Protein AF-A0A425DQ22-F1 (afdb_monomer_lite)

Sequence (152 aa):
MTIWAEIAAELNRMPGFSMVKKPGSLKTRFEYLLAKHEKGESASLRKHQLRVDDFAENEAVRKDAAKRKLECVENSGLIMRQLAMAELGMSAEKTEDAEITSIKRRKKSKKPAPTLDIASLMGIIREGIEDKERREAQRLQYDREQANRHVE

Organism: Aphanomyces astaci (NCBI:txid112090)

Foldseek 3Di:
DDPLVVVQVVLVPDPPNPDRDDSVNVVVVVVVVVVVVVVVVVVVVVVVVVVVVVCVVCVVVVVVVVVVVVVVVVVVVVVVVVVVVVVVVVVVVPDDDDDDDDDPDDDDDDDPDDDDDPVVVVVVVVVVVVVVVVVVVVVVVVVVVVVVVVPD

Secondary structure (DSSP, 8-state):
--HHHHHHHHHHHSTT--S---HHHHHHHHHHHHHHHHHHHHHHHHHHHHHHHHHHHTHHHHHHHHHHHHHHHHHHHHHHHHHHHHHHHHHHSS-SS--------PPPPPPPPP---HHHHHHHHHHHHHHHHHHHHHHHHHHHHHHHHT--

Radius of gyration: 37.52 Å; chains: 1; bounding box: 66×61×100 Å

Structure (mmCIF, N/CA/C/O backbone):
data_AF-A0A425DQ22-F1
#
_entry.id   AF-A0A425DQ22-F1
#
loop_
_atom_site.group_PDB
_atom_site.id
_atom_site.type_symbol
_atom_site.label_atom_id
_atom_site.label_alt_id
_atom_site.label_comp_id
_atom_site.label_asym_id
_atom_site.label_entity_id
_atom_site.label_seq_id
_atom_site.pdbx_PDB_ins_code
_atom_site.Cartn_x
_atom_site.Cartn_y
_atom_site.Cartn_z
_atom_site.occupancy
_atom_site.B_iso_or_equiv
_atom_site.auth_seq_id
_atom_site.auth_comp_id
_atom_site.auth_asym_id
_atom_site.auth_atom_id
_atom_site.pdbx_PDB_model_num
ATOM 1 N N . MET A 1 1 ? -7.937 7.568 48.928 1.00 60.31 1 MET A N 1
ATOM 2 C CA . MET A 1 1 ? -8.705 8.065 47.764 1.00 60.31 1 MET A CA 1
ATOM 3 C C . MET A 1 1 ? -8.256 7.301 46.525 1.00 60.31 1 MET A C 1
ATOM 5 O O . MET A 1 1 ? -7.161 6.760 46.541 1.00 60.31 1 MET A O 1
ATOM 9 N N . THR A 1 2 ? -9.087 7.181 45.486 1.00 87.81 2 THR A N 1
ATOM 10 C CA . THR A 1 2 ? -8.675 6.554 44.213 1.00 87.81 2 THR A CA 1
ATOM 11 C C . THR A 1 2 ? -8.007 7.586 43.304 1.00 87.81 2 THR A C 1
ATOM 13 O O . THR A 1 2 ? -8.506 8.707 43.240 1.00 87.81 2 THR A O 1
ATOM 16 N N . ILE A 1 3 ? -7.005 7.200 42.510 1.00 91.19 3 ILE A N 1
ATOM 17 C CA . ILE A 1 3 ? -6.307 8.092 41.557 1.00 91.19 3 ILE A CA 1
ATOM 18 C C . ILE A 1 3 ? -7.256 8.862 40.617 1.00 91.19 3 ILE A C 1
ATOM 20 O O . ILE A 1 3 ? -7.073 10.043 40.347 1.00 91.19 3 ILE A O 1
ATOM 24 N N . TRP A 1 4 ? -8.360 8.240 40.197 1.00 92.06 4 TRP A N 1
ATOM 25 C CA . TRP A 1 4 ? -9.381 8.883 39.361 1.00 92.06 4 TRP A CA 1
ATOM 26 C C . TRP A 1 4 ? -10.179 9.979 40.076 1.00 92.06 4 TRP A C 1
ATOM 28 O O . TRP A 1 4 ? -10.730 10.857 39.416 1.00 92.06 4 TRP A O 1
ATOM 38 N N . ALA A 1 5 ? -10.267 9.926 41.407 1.00 91.31 5 ALA A N 1
ATOM 39 C CA . ALA A 1 5 ? -10.905 10.959 42.218 1.00 91.31 5 ALA A CA 1
ATOM 40 C C . ALA A 1 5 ? -10.014 12.194 42.348 1.00 91.31 5 ALA A C 1
ATOM 42 O O . ALA A 1 5 ? -10.513 13.311 42.252 1.00 91.31 5 ALA A O 1
ATOM 43 N N . GLU A 1 6 ? -8.705 11.990 42.477 1.00 92.94 6 GLU A N 1
ATOM 44 C CA . GLU A 1 6 ? -7.710 13.064 42.492 1.00 92.94 6 GLU A CA 1
ATOM 45 C C . GLU A 1 6 ? -7.622 13.748 41.126 1.00 92.94 6 GLU A C 1
ATOM 47 O O . GLU A 1 6 ? -7.754 14.966 41.042 1.00 92.94 6 GLU A O 1
ATOM 52 N N . ILE A 1 7 ? -7.537 12.969 40.042 1.00 91.06 7 ILE A N 1
ATOM 53 C CA . ILE A 1 7 ? -7.556 13.504 38.672 1.00 91.06 7 ILE A CA 1
ATOM 54 C C . ILE A 1 7 ? -8.857 14.270 38.407 1.00 91.06 7 ILE A C 1
ATOM 56 O O . ILE A 1 7 ? -8.828 15.357 37.840 1.00 91.06 7 ILE A O 1
ATOM 60 N N . ALA A 1 8 ? -10.011 13.740 38.825 1.00 91.19 8 ALA A N 1
ATOM 61 C CA . ALA A 1 8 ? -11.282 14.447 38.686 1.00 91.19 8 ALA A CA 1
ATOM 62 C C . ALA A 1 8 ? -11.288 15.778 39.451 1.00 91.19 8 ALA A C 1
ATOM 64 O O . ALA A 1 8 ? -11.720 16.788 38.902 1.00 91.19 8 ALA A O 1
ATOM 65 N N . ALA A 1 9 ? -10.813 15.783 40.699 1.00 91.25 9 ALA A N 1
ATOM 66 C CA . ALA A 1 9 ? -10.736 16.988 41.516 1.00 91.25 9 ALA A CA 1
ATOM 67 C C . ALA A 1 9 ? -9.829 18.046 40.877 1.00 91.25 9 ALA A C 1
ATOM 69 O O . ALA A 1 9 ? -10.205 19.215 40.831 1.00 91.25 9 ALA A O 1
ATOM 70 N N . GLU A 1 10 ? -8.688 17.633 40.330 1.00 91.25 10 GLU A N 1
ATOM 71 C CA . GLU A 1 10 ? -7.741 18.537 39.682 1.00 91.25 10 GLU A CA 1
ATOM 72 C C . GLU A 1 10 ? -8.279 19.088 38.355 1.00 91.25 10 GLU A C 1
ATOM 74 O O . GLU A 1 10 ? -8.282 20.298 38.136 1.00 91.25 10 GLU A O 1
ATOM 79 N N . LEU A 1 11 ? -8.856 18.231 37.505 1.00 89.06 11 LEU A N 1
ATOM 80 C CA . LEU A 1 11 ? -9.509 18.658 36.262 1.00 89.06 11 LEU A CA 1
ATOM 81 C C . LEU A 1 11 ? -10.648 19.654 36.518 1.00 89.06 11 LEU A C 1
ATOM 83 O O . LEU A 1 11 ? -10.855 20.558 35.715 1.00 89.06 11 LEU A O 1
ATOM 87 N N . ASN A 1 12 ? -11.372 19.505 37.629 1.00 88.62 12 ASN A N 1
ATOM 88 C CA . ASN A 1 12 ? -12.460 20.409 38.004 1.00 88.62 12 ASN A CA 1
ATOM 89 C C . ASN A 1 12 ? -11.969 21.759 38.553 1.00 88.62 12 ASN A C 1
ATOM 91 O O . ASN A 1 12 ? -12.757 22.700 38.607 1.00 88.62 12 ASN A O 1
ATOM 95 N N . ARG A 1 13 ? -10.699 21.869 38.962 1.00 89.75 13 ARG A N 1
ATOM 96 C CA . ARG A 1 13 ? -10.082 23.139 39.382 1.00 89.75 13 ARG A CA 1
ATOM 97 C C . ARG A 1 13 ? -9.520 23.944 38.212 1.00 89.75 13 ARG A C 1
ATOM 99 O O . ARG A 1 13 ? -9.317 25.146 38.358 1.00 89.75 13 ARG A O 1
ATOM 106 N N . MET A 1 14 ? -9.259 23.308 37.069 1.00 90.56 14 MET A N 1
ATOM 107 C CA . MET A 1 14 ? -8.631 23.976 35.932 1.00 90.56 14 MET A CA 1
ATOM 108 C C . MET A 1 14 ? -9.612 24.876 35.159 1.00 90.56 14 MET A C 1
ATOM 110 O O . MET A 1 14 ? -10.653 24.396 34.690 1.00 90.56 14 MET A O 1
ATOM 114 N N . PRO A 1 15 ? -9.273 26.160 34.931 1.00 83.31 15 PRO A N 1
ATOM 115 C CA . PRO A 1 15 ? -10.060 27.026 34.063 1.00 83.31 15 PRO A CA 1
ATOM 116 C C . PRO A 1 15 ? -10.004 26.495 32.622 1.00 83.31 15 PRO A C 1
ATOM 118 O O . PRO A 1 15 ? -8.932 26.253 32.077 1.00 83.31 15 PRO A O 1
ATOM 121 N N . GLY A 1 16 ? -11.171 26.276 32.012 1.00 83.38 16 GLY A N 1
ATOM 122 C CA . GLY A 1 16 ? -11.304 25.709 30.660 1.00 83.38 16 GLY A CA 1
ATOM 123 C C . GLY A 1 16 ? -11.974 24.332 30.611 1.00 83.38 16 GLY A C 1
ATOM 124 O O . GLY A 1 16 ? -12.457 23.923 29.557 1.00 83.38 16 GLY A O 1
ATOM 125 N N . PHE A 1 17 ? -12.105 23.643 31.747 1.00 77.44 17 PHE A N 1
ATOM 126 C CA . PHE A 1 17 ? -12.935 22.443 31.857 1.00 77.44 17 PHE A CA 1
ATOM 127 C C . PHE A 1 17 ? -14.318 22.811 32.413 1.00 77.44 17 PHE A C 1
ATOM 129 O O . PHE A 1 17 ? -14.520 22.927 33.613 1.00 77.44 17 PHE A O 1
ATOM 136 N N . SER A 1 18 ? -15.301 22.985 31.524 1.00 71.00 18 SER A N 1
ATOM 137 C CA . SER A 1 18 ? -16.648 23.487 31.863 1.00 71.00 18 SER A CA 1
ATOM 138 C C . SER A 1 18 ? -17.582 22.480 32.552 1.00 71.00 18 SER A C 1
ATOM 140 O O . SER A 1 18 ? -18.725 22.810 32.857 1.00 71.00 18 SER A O 1
ATOM 142 N N . MET A 1 19 ? -17.143 21.239 32.778 1.00 72.06 19 MET A N 1
ATOM 143 C CA . MET A 1 19 ? -17.999 20.168 33.296 1.00 72.06 19 MET A CA 1
ATOM 144 C C . MET A 1 19 ? -17.345 19.440 34.459 1.00 72.06 19 MET A C 1
ATOM 146 O O . MET A 1 19 ? -16.211 18.980 34.319 1.00 72.06 19 MET A O 1
ATOM 150 N N . VAL A 1 20 ? -18.127 19.204 35.517 1.00 78.25 20 VAL A N 1
ATOM 151 C CA . VAL A 1 20 ? -17.738 18.361 36.655 1.00 78.25 20 VAL A CA 1
ATOM 152 C C . VAL A 1 20 ? -17.435 16.946 36.164 1.00 78.25 20 VAL A C 1
ATOM 154 O O . VAL A 1 20 ? -18.331 16.171 35.813 1.00 78.25 20 VAL A O 1
ATOM 157 N N . LYS A 1 21 ? -16.152 16.595 36.113 1.00 84.69 21 LYS A N 1
ATOM 158 C CA . LYS A 1 21 ? -15.693 15.267 35.719 1.00 84.69 21 LYS A CA 1
ATOM 159 C C . LYS A 1 21 ? -15.918 14.294 36.865 1.00 84.69 21 LYS A C 1
ATOM 161 O O . LYS A 1 21 ? -15.507 14.542 37.996 1.00 84.69 21 LYS A O 1
ATOM 166 N N . LYS A 1 22 ? -16.571 13.168 36.561 1.00 90.56 22 LYS A N 1
ATOM 167 C CA . LYS A 1 22 ? -16.768 12.069 37.512 1.00 90.56 22 LYS A CA 1
ATOM 168 C C . LYS A 1 22 ? -15.640 11.045 37.360 1.00 90.56 22 LYS A C 1
ATOM 170 O O . LYS A 1 22 ? -15.357 10.665 36.218 1.00 90.56 22 LYS A O 1
ATOM 175 N N . PRO A 1 23 ? -15.081 10.510 38.458 1.00 90.88 23 PRO A N 1
ATOM 176 C CA . PRO A 1 23 ? -13.964 9.560 38.412 1.00 90.88 23 PRO A CA 1
ATOM 177 C C . PRO A 1 23 ? -14.219 8.358 37.489 1.00 90.88 23 PRO A C 1
ATOM 179 O O . PRO A 1 23 ? -13.392 8.034 36.641 1.00 90.88 23 PRO A O 1
ATOM 182 N N . GLY A 1 24 ? -15.410 7.750 37.574 1.00 91.69 24 GLY A N 1
ATOM 183 C CA . GLY A 1 24 ? -15.776 6.596 36.741 1.00 91.69 24 GLY A CA 1
ATOM 184 C C . GLY A 1 24 ? -15.834 6.905 35.240 1.00 91.69 24 GLY A C 1
ATOM 185 O O . GLY A 1 24 ? -15.380 6.106 34.421 1.00 91.69 24 GLY A O 1
ATOM 186 N N . SER A 1 25 ? -16.324 8.094 34.868 1.00 89.50 25 SER A N 1
ATOM 187 C CA . SER A 1 25 ? -16.377 8.520 33.462 1.00 89.50 25 SER A CA 1
ATOM 188 C C . SER A 1 25 ? -14.987 8.766 32.871 1.00 89.50 25 SER A C 1
ATOM 190 O O . SER A 1 25 ? -14.755 8.461 31.702 1.00 89.50 25 SER A O 1
ATOM 192 N N . LEU A 1 26 ? -14.054 9.278 33.680 1.00 91.25 26 LEU A N 1
ATOM 193 C CA . LEU A 1 26 ? -12.674 9.515 33.262 1.00 91.25 26 LEU A CA 1
ATOM 194 C C . LEU A 1 26 ? -11.950 8.196 33.029 1.00 91.25 26 LEU A C 1
ATOM 196 O O . LEU A 1 26 ? -11.365 8.020 31.965 1.00 91.25 26 LEU A O 1
ATOM 200 N N . LYS A 1 27 ? -12.075 7.258 33.973 1.00 93.62 27 LYS A N 1
ATOM 201 C CA . LYS A 1 27 ? -11.508 5.914 33.848 1.00 93.62 27 LYS A CA 1
ATOM 202 C C . LYS A 1 27 ? -11.976 5.229 32.563 1.00 93.62 27 LYS A C 1
ATOM 204 O O . LYS A 1 27 ? -11.154 4.834 31.747 1.00 93.62 27 LYS A O 1
ATOM 209 N N . THR A 1 28 ? -13.290 5.190 32.343 1.00 94.94 28 THR A N 1
ATOM 210 C CA . THR A 1 28 ? -13.882 4.547 31.157 1.00 94.94 28 THR A CA 1
ATOM 211 C C . THR A 1 28 ? -13.378 5.182 29.861 1.00 94.94 28 THR A C 1
ATOM 213 O O . THR A 1 28 ? -13.022 4.496 28.904 1.00 94.94 28 THR A O 1
ATOM 216 N N . ARG A 1 29 ? -13.323 6.519 29.812 1.00 92.88 29 ARG A N 1
ATOM 217 C CA . ARG A 1 29 ? -12.865 7.232 28.617 1.00 92.88 29 ARG A CA 1
ATOM 218 C C . ARG A 1 29 ? -11.370 7.042 28.374 1.00 92.88 29 ARG A C 1
ATOM 220 O O . ARG A 1 29 ? -10.963 6.959 27.221 1.00 92.88 29 ARG A O 1
ATOM 227 N N . PHE A 1 30 ? -10.572 6.961 29.432 1.00 93.94 30 PHE A N 1
ATOM 228 C CA . PHE A 1 30 ? -9.145 6.683 29.341 1.00 93.94 30 PHE A CA 1
ATOM 229 C C . PHE A 1 30 ? -8.874 5.262 28.836 1.00 93.94 30 PHE A C 1
ATOM 231 O O . PHE A 1 30 ? -8.119 5.100 27.883 1.00 93.94 30 PHE A O 1
ATOM 238 N N . GLU A 1 31 ? -9.551 4.253 29.387 1.00 95.31 31 GLU A N 1
ATOM 239 C CA . GLU A 1 31 ? -9.454 2.862 28.919 1.00 95.31 31 GLU A CA 1
ATOM 240 C C . GLU A 1 31 ? -9.845 2.738 27.438 1.00 95.31 31 GLU A C 1
ATOM 242 O O . GLU A 1 31 ? -9.146 2.093 26.657 1.00 95.31 31 GLU A O 1
ATOM 247 N N . TYR A 1 32 ? -10.901 3.439 27.013 1.00 95.31 32 TYR A N 1
ATOM 248 C CA . TYR A 1 32 ? -11.277 3.513 25.600 1.00 95.31 32 TYR A CA 1
ATOM 249 C C . TYR A 1 32 ? -10.180 4.138 24.722 1.00 95.31 32 TYR A C 1
ATOM 251 O O . TYR A 1 32 ? -9.904 3.637 23.631 1.00 95.31 32 TYR A O 1
ATOM 259 N N . LEU A 1 33 ? -9.557 5.232 25.174 1.00 94.75 33 LEU A N 1
ATOM 260 C CA . LEU A 1 33 ? -8.481 5.896 24.432 1.00 94.75 33 LEU A CA 1
ATOM 261 C C . LEU A 1 33 ? -7.234 5.011 24.324 1.00 94.75 33 LEU A C 1
ATOM 263 O O . LEU A 1 33 ? -6.658 4.936 23.240 1.00 94.75 33 LEU A O 1
ATOM 267 N N . LEU A 1 34 ? -6.870 4.296 25.392 1.00 93.44 34 LEU A N 1
ATOM 268 C CA . LEU A 1 34 ? -5.779 3.319 25.365 1.00 93.44 34 LEU A CA 1
ATOM 269 C C . LEU A 1 34 ? -6.050 2.202 24.355 1.00 93.44 34 LEU A C 1
ATOM 271 O O . LEU A 1 34 ? -5.227 1.958 23.477 1.00 93.44 34 LEU A O 1
ATOM 275 N N . ALA A 1 35 ? -7.239 1.596 24.400 1.00 93.50 35 ALA A N 1
ATOM 276 C CA . ALA A 1 35 ? -7.607 0.528 23.471 1.00 93.50 35 ALA A CA 1
ATOM 277 C C . ALA A 1 35 ? -7.607 1.000 22.004 1.00 93.50 35 ALA A C 1
ATOM 279 O O . ALA A 1 35 ? -7.247 0.257 21.086 1.00 93.50 35 ALA A O 1
ATOM 280 N N . LYS A 1 36 ? -8.008 2.253 21.750 1.00 92.69 36 LYS A N 1
ATOM 281 C CA . LYS A 1 36 ? -7.933 2.855 20.411 1.00 92.69 36 LYS A CA 1
ATOM 282 C C . LYS A 1 36 ? -6.497 3.076 19.955 1.00 92.69 36 LYS A C 1
ATOM 284 O O . LYS A 1 36 ? -6.214 2.822 18.784 1.00 92.69 36 LYS A O 1
ATOM 289 N N . HIS A 1 37 ? -5.628 3.537 20.849 1.00 90.50 37 HIS A N 1
ATOM 290 C CA . HIS A 1 37 ? -4.216 3.753 20.562 1.00 90.50 37 HIS A CA 1
ATOM 291 C C . HIS A 1 37 ? -3.519 2.441 20.203 1.00 90.50 37 HIS A C 1
ATOM 293 O O . HIS A 1 37 ? -2.986 2.322 19.105 1.00 90.50 37 HIS A O 1
ATOM 299 N N . GLU A 1 38 ? -3.646 1.423 21.053 1.00 89.38 38 GLU A N 1
ATOM 300 C CA . GLU A 1 38 ? -3.039 0.102 20.854 1.00 89.38 38 GLU A CA 1
ATOM 301 C C . GLU A 1 38 ? -3.493 -0.548 19.535 1.00 89.38 38 GLU A C 1
ATOM 303 O O . GLU A 1 38 ? -2.695 -1.096 18.766 1.00 89.38 38 GLU A O 1
ATOM 308 N N . LYS A 1 39 ? -4.787 -0.423 19.205 1.00 88.50 39 LYS A N 1
ATOM 309 C CA . LYS A 1 39 ? -5.323 -0.889 17.920 1.00 88.50 39 LYS A CA 1
ATOM 310 C C . LYS A 1 39 ? -4.741 -0.115 16.732 1.00 88.50 39 LYS A C 1
ATOM 312 O O . LYS A 1 39 ? -4.485 -0.711 15.683 1.00 88.50 39 LYS A O 1
ATOM 317 N N . GLY A 1 40 ? -4.564 1.199 16.872 1.00 86.75 40 GLY A N 1
ATOM 318 C CA . GLY A 1 40 ? -3.957 2.060 15.857 1.00 86.75 40 GLY A CA 1
ATOM 319 C C . GLY A 1 40 ? -2.486 1.725 15.612 1.00 86.75 40 GLY A C 1
ATOM 320 O O . GLY A 1 40 ? -2.082 1.561 14.460 1.00 86.75 40 GLY A O 1
ATOM 321 N N . GLU A 1 41 ? -1.713 1.540 16.679 1.00 85.81 41 GLU A N 1
ATOM 322 C CA . GLU A 1 41 ? -0.308 1.127 16.619 1.00 85.81 41 GLU A CA 1
ATOM 323 C C . GLU A 1 41 ? -0.162 -0.242 15.963 1.00 85.81 41 GLU A C 1
ATOM 325 O O . GLU A 1 41 ? 0.598 -0.387 15.007 1.00 85.81 41 GLU A O 1
ATOM 330 N N . SER A 1 42 ? -0.976 -1.216 16.376 1.00 80.75 42 SER A N 1
ATOM 331 C CA . SER A 1 42 ? -1.000 -2.554 15.778 1.00 80.75 42 SER A CA 1
ATOM 332 C C . SER A 1 42 ? -1.287 -2.514 14.273 1.00 80.75 42 SER A C 1
ATOM 334 O O . SER A 1 42 ? -0.665 -3.233 13.491 1.00 80.75 42 SER A O 1
ATOM 336 N N . ALA A 1 43 ? -2.225 -1.666 13.837 1.00 83.62 43 ALA A N 1
ATOM 337 C CA . ALA A 1 43 ? -2.537 -1.498 12.420 1.00 83.62 43 ALA A CA 1
ATOM 338 C C . ALA A 1 43 ? -1.393 -0.818 11.651 1.00 83.62 43 ALA A C 1
ATOM 340 O O . ALA A 1 43 ? -1.093 -1.215 10.524 1.00 83.62 43 ALA A O 1
ATOM 341 N N . SER A 1 44 ? -0.749 0.185 12.251 1.00 85.69 44 SER A N 1
ATOM 342 C CA . SER A 1 44 ? 0.412 0.865 11.669 1.00 85.69 44 SER A CA 1
ATOM 343 C C . SER A 1 44 ? 1.590 -0.096 11.490 1.00 85.69 44 SER A C 1
ATOM 345 O O . SER A 1 44 ? 2.185 -0.161 10.414 1.00 85.69 44 SER A O 1
ATOM 347 N N . LEU A 1 45 ? 1.860 -0.915 12.507 1.00 85.81 45 LEU A N 1
ATOM 348 C CA . LEU A 1 45 ? 2.960 -1.873 12.523 1.00 85.81 45 LEU A CA 1
ATOM 349 C C . LEU A 1 45 ? 2.760 -2.969 11.469 1.00 85.81 45 LEU A C 1
ATOM 351 O O . LEU A 1 45 ? 3.673 -3.247 10.699 1.00 85.81 45 LEU A O 1
ATOM 355 N N . ARG A 1 46 ? 1.535 -3.493 11.318 1.00 86.25 46 ARG A N 1
ATOM 356 C CA . ARG A 1 46 ? 1.201 -4.428 10.225 1.00 86.25 46 ARG A CA 1
ATOM 357 C C . ARG A 1 46 ? 1.372 -3.808 8.842 1.00 86.25 46 ARG A C 1
ATOM 359 O O . ARG A 1 46 ? 1.937 -4.443 7.962 1.00 86.25 46 ARG A O 1
ATOM 366 N N . LYS A 1 47 ? 0.913 -2.568 8.637 1.00 86.94 47 LYS A N 1
ATOM 367 C CA . LYS A 1 47 ? 1.102 -1.857 7.358 1.00 86.94 47 LYS A CA 1
ATOM 368 C C . LYS A 1 47 ? 2.575 -1.605 7.051 1.00 86.94 47 LYS A C 1
ATOM 370 O O . LYS A 1 47 ? 2.965 -1.571 5.889 1.00 86.94 47 LYS A O 1
ATOM 375 N N . HIS A 1 48 ? 3.384 -1.351 8.074 1.00 87.38 48 HIS A N 1
ATOM 376 C CA . HIS A 1 48 ? 4.822 -1.224 7.905 1.00 87.38 48 HIS A CA 1
ATOM 377 C C . HIS A 1 48 ? 5.441 -2.563 7.506 1.00 87.38 48 HIS A C 1
ATOM 379 O O . HIS A 1 48 ? 6.172 -2.606 6.525 1.00 87.38 48 HIS A O 1
ATOM 385 N N . GLN A 1 49 ? 5.102 -3.637 8.219 1.00 84.75 49 GLN A N 1
ATOM 386 C CA . GLN A 1 49 ? 5.620 -4.972 7.945 1.00 84.75 49 GLN A CA 1
ATOM 387 C C . GLN A 1 49 ? 5.293 -5.422 6.518 1.00 84.75 49 GLN A C 1
ATOM 389 O O . GLN A 1 49 ? 6.197 -5.776 5.778 1.00 84.75 49 GLN A O 1
ATOM 394 N N . LEU A 1 50 ? 4.042 -5.251 6.085 1.00 86.38 50 LEU A N 1
ATOM 395 C CA . LEU A 1 50 ? 3.610 -5.614 4.735 1.00 86.38 50 LEU A CA 1
ATOM 396 C C . LEU A 1 50 ? 4.407 -4.873 3.648 1.00 86.38 50 LEU A C 1
ATOM 398 O O . LEU A 1 50 ? 4.839 -5.477 2.678 1.00 86.38 50 LEU A O 1
ATOM 402 N N . ARG A 1 51 ? 4.707 -3.582 3.847 1.00 88.31 51 ARG A N 1
ATOM 403 C CA . ARG A 1 51 ? 5.560 -2.824 2.912 1.00 88.31 51 ARG A CA 1
ATOM 404 C C . ARG A 1 51 ? 7.006 -3.318 2.877 1.00 88.31 51 ARG A C 1
ATOM 406 O O . ARG A 1 51 ? 7.652 -3.214 1.837 1.00 88.31 51 ARG A O 1
ATOM 413 N N . VAL A 1 52 ? 7.538 -3.769 4.012 1.00 88.94 52 VAL A N 1
ATOM 414 C CA . VAL A 1 52 ? 8.892 -4.337 4.084 1.00 88.94 52 VAL A CA 1
ATOM 415 C C . VAL A 1 52 ? 8.931 -5.676 3.360 1.00 88.94 52 VAL A C 1
ATOM 417 O O . VAL A 1 52 ? 9.847 -5.907 2.572 1.00 88.94 52 VAL A O 1
ATOM 420 N N . ASP A 1 53 ? 7.920 -6.510 3.578 1.00 88.19 53 ASP A N 1
ATOM 421 C CA . ASP A 1 53 ? 7.808 -7.826 2.963 1.00 88.19 53 ASP A CA 1
ATOM 422 C C . ASP A 1 53 ? 7.648 -7.693 1.436 1.00 88.19 53 ASP A C 1
ATOM 424 O O . ASP A 1 53 ? 8.433 -8.284 0.697 1.00 88.19 53 ASP A O 1
ATOM 428 N N . ASP A 1 54 ? 6.771 -6.801 0.955 1.00 85.75 54 ASP A N 1
ATOM 429 C CA . ASP A 1 54 ? 6.622 -6.482 -0.477 1.00 85.75 54 ASP A CA 1
ATOM 430 C C . ASP A 1 54 ? 7.953 -6.022 -1.105 1.00 85.75 54 ASP A C 1
ATOM 432 O O . ASP A 1 54 ? 8.306 -6.378 -2.237 1.00 85.75 54 ASP A O 1
ATOM 436 N N . PHE A 1 55 ? 8.721 -5.203 -0.378 1.00 87.75 55 PHE A N 1
ATOM 437 C CA . PHE A 1 55 ? 10.019 -4.714 -0.844 1.00 87.75 55 PHE A CA 1
ATOM 438 C C . PHE A 1 55 ? 11.069 -5.830 -0.919 1.00 87.75 55 PHE A C 1
ATOM 440 O O . PHE A 1 55 ? 11.921 -5.808 -1.821 1.00 87.75 55 PHE A O 1
ATOM 447 N N . ALA A 1 56 ? 11.020 -6.778 0.018 1.00 87.06 56 ALA A N 1
ATOM 448 C CA . ALA A 1 56 ? 11.892 -7.944 0.062 1.00 87.06 56 ALA A CA 1
ATOM 449 C C . ALA A 1 56 ? 11.536 -8.963 -1.033 1.00 87.06 56 ALA A C 1
ATOM 451 O O . ALA A 1 56 ? 12.432 -9.442 -1.724 1.00 87.06 56 ALA A O 1
ATOM 452 N N . GLU A 1 57 ? 10.251 -9.231 -1.265 1.00 87.19 57 GLU A N 1
ATOM 453 C CA . GLU A 1 57 ? 9.788 -10.160 -2.304 1.00 87.19 57 GLU A CA 1
ATOM 454 C C . GLU A 1 57 ? 10.197 -9.691 -3.711 1.00 87.19 57 GLU A C 1
ATOM 456 O O . GLU A 1 57 ? 10.623 -10.479 -4.555 1.00 87.19 57 GLU A O 1
ATOM 461 N N . ASN A 1 58 ? 10.186 -8.376 -3.947 1.00 88.38 58 ASN A N 1
ATOM 462 C CA . ASN A 1 58 ? 10.544 -7.783 -5.239 1.00 88.38 58 ASN A CA 1
ATOM 463 C C . ASN A 1 58 ? 12.046 -7.478 -5.400 1.00 88.38 58 ASN A C 1
ATOM 465 O O . ASN A 1 58 ? 12.446 -6.726 -6.297 1.00 88.38 58 ASN A O 1
ATOM 469 N N . GLU A 1 59 ? 12.912 -8.019 -4.540 1.00 91.12 59 GLU A N 1
A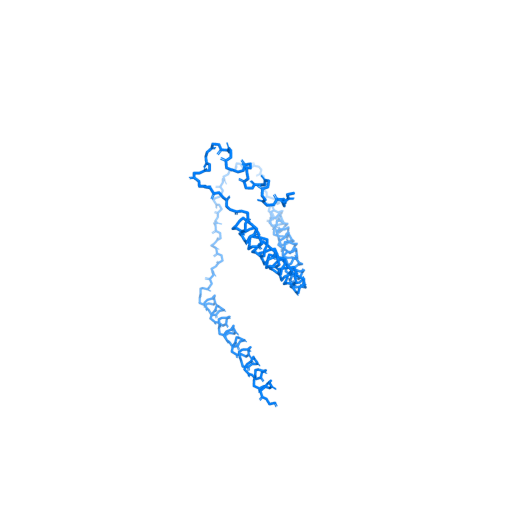TOM 470 C CA . GLU A 1 59 ? 14.332 -7.660 -4.523 1.00 91.12 59 GLU A CA 1
ATOM 471 C C . GLU A 1 59 ? 15.082 -8.070 -5.797 1.00 91.12 59 GLU A C 1
ATOM 473 O O . GLU A 1 59 ? 15.826 -7.262 -6.363 1.00 91.12 59 GLU A O 1
ATOM 478 N N . ALA A 1 60 ? 14.816 -9.275 -6.307 1.00 89.75 60 ALA A N 1
ATOM 479 C CA . ALA A 1 60 ? 15.430 -9.782 -7.533 1.00 89.75 60 ALA A CA 1
ATOM 480 C C . ALA A 1 60 ? 15.082 -8.916 -8.756 1.00 89.75 60 ALA A C 1
ATOM 482 O O . ALA A 1 60 ? 15.964 -8.551 -9.534 1.00 89.75 60 ALA A O 1
ATOM 483 N N . VAL A 1 61 ? 13.813 -8.512 -8.884 1.00 92.44 61 VAL A N 1
ATOM 484 C CA . VAL A 1 61 ? 13.338 -7.642 -9.974 1.00 92.44 61 VAL A CA 1
ATOM 485 C C . VAL A 1 61 ? 14.003 -6.267 -9.901 1.00 92.44 61 VAL A C 1
ATOM 487 O O . VAL A 1 61 ? 14.441 -5.731 -10.921 1.00 92.44 61 VAL A O 1
ATOM 490 N N . ARG A 1 62 ? 14.135 -5.694 -8.697 1.00 92.06 62 ARG A N 1
ATOM 491 C CA . ARG A 1 62 ? 14.817 -4.403 -8.507 1.00 92.06 62 ARG A CA 1
ATOM 492 C C . ARG A 1 62 ? 16.295 -4.478 -8.886 1.00 92.06 62 ARG A C 1
ATOM 494 O O . ARG A 1 62 ? 16.794 -3.560 -9.538 1.00 92.06 62 ARG A O 1
ATOM 501 N N . LYS A 1 63 ? 16.987 -5.554 -8.501 1.00 94.06 63 LYS A N 1
ATOM 502 C CA . LYS A 1 63 ? 18.394 -5.787 -8.861 1.00 94.06 63 LYS A CA 1
ATOM 503 C C . LYS A 1 63 ? 18.582 -5.945 -10.368 1.00 94.06 63 LYS A C 1
ATOM 505 O O . LYS A 1 63 ? 19.464 -5.299 -10.930 1.00 94.06 63 LYS A O 1
ATOM 510 N N . ASP A 1 64 ? 17.738 -6.737 -11.023 1.00 94.00 64 ASP A N 1
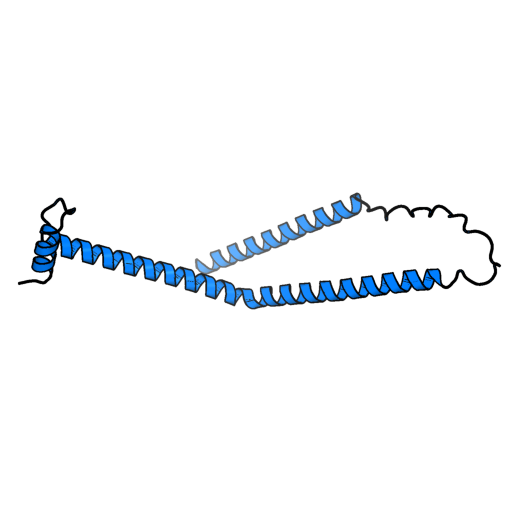ATOM 511 C CA . ASP A 1 64 ? 17.780 -6.924 -12.477 1.00 94.00 64 ASP A CA 1
ATOM 512 C C . ASP A 1 64 ? 17.542 -5.603 -13.227 1.00 94.00 64 ASP A C 1
ATOM 514 O O . ASP A 1 64 ? 18.308 -5.225 -14.114 1.00 94.00 64 ASP A O 1
ATOM 518 N N . ALA A 1 65 ? 16.542 -4.826 -12.802 1.00 94.12 65 ALA A N 1
ATOM 519 C CA . ALA A 1 65 ? 16.269 -3.515 -13.379 1.00 94.12 65 ALA A CA 1
ATOM 520 C C . ALA A 1 65 ? 17.442 -2.535 -13.199 1.00 94.12 65 ALA A C 1
ATOM 522 O O . ALA A 1 65 ? 17.756 -1.775 -14.117 1.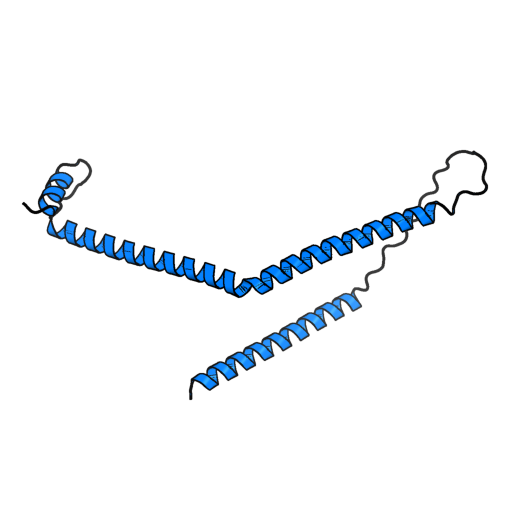00 94.12 65 ALA A O 1
ATOM 523 N N . ALA A 1 66 ? 18.101 -2.542 -12.035 1.00 94.62 66 ALA A N 1
ATOM 524 C CA . ALA A 1 66 ? 19.284 -1.721 -11.787 1.00 94.62 66 ALA A CA 1
ATOM 525 C C . ALA A 1 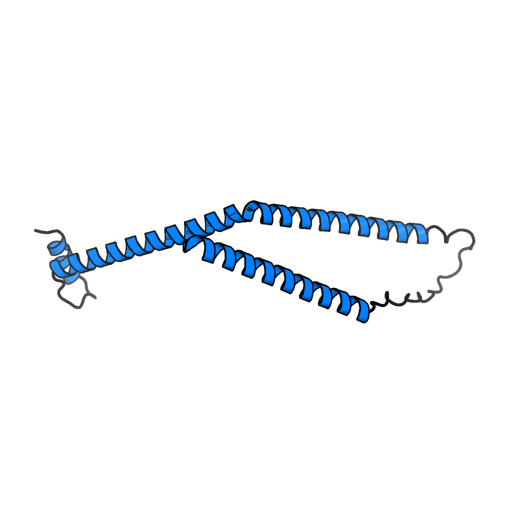66 ? 20.457 -2.132 -12.689 1.00 94.62 66 ALA A C 1
ATOM 527 O O . ALA A 1 66 ? 21.090 -1.270 -13.300 1.00 94.62 66 ALA A O 1
ATOM 528 N N . LYS A 1 67 ? 20.692 -3.441 -12.836 1.00 95.62 67 LYS A N 1
ATOM 529 C CA . LYS A 1 67 ? 21.728 -3.989 -13.716 1.00 95.62 67 LYS A CA 1
ATOM 530 C C . LYS A 1 67 ? 21.500 -3.582 -15.174 1.00 95.62 67 LYS A C 1
ATOM 532 O O . LYS A 1 67 ? 22.392 -3.010 -15.793 1.00 95.62 67 LYS A O 1
ATOM 537 N N . ARG A 1 68 ? 20.281 -3.763 -15.693 1.00 94.19 68 ARG A N 1
ATOM 538 C CA . ARG A 1 68 ? 19.928 -3.390 -17.074 1.00 94.19 68 ARG A CA 1
ATOM 539 C C . ARG A 1 68 ? 20.124 -1.896 -17.347 1.00 94.19 68 ARG A C 1
ATOM 541 O O . ARG A 1 68 ? 20.553 -1.518 -18.434 1.00 94.19 68 ARG A O 1
ATOM 548 N N . LYS A 1 69 ? 19.814 -1.031 -16.373 1.00 94.50 69 LYS A N 1
ATOM 549 C CA . LYS A 1 69 ? 20.049 0.418 -16.498 1.00 94.50 69 LYS A CA 1
ATOM 550 C C . LYS A 1 69 ? 21.536 0.740 -16.631 1.00 94.50 69 LYS A C 1
ATOM 552 O O . LYS A 1 69 ? 21.882 1.575 -17.460 1.00 94.50 69 LYS A O 1
ATOM 557 N N . LEU A 1 70 ? 22.392 0.080 -15.852 1.00 93.56 70 LEU A N 1
ATOM 558 C CA . LEU A 1 70 ? 23.839 0.271 -15.929 1.00 93.56 70 LEU A CA 1
ATOM 559 C C . LEU A 1 70 ? 24.389 -0.177 -17.288 1.00 93.56 70 LEU A C 1
ATOM 561 O O . LEU A 1 70 ? 25.045 0.608 -17.965 1.00 93.56 70 LEU A O 1
ATOM 565 N N . GLU A 1 71 ? 24.028 -1.382 -17.730 1.00 93.81 71 GLU A N 1
ATOM 566 C CA . GLU A 1 71 ? 24.439 -1.913 -19.037 1.00 93.81 71 GLU A CA 1
ATOM 567 C C . GLU A 1 71 ? 23.976 -1.009 -20.191 1.00 93.81 71 GLU A C 1
ATOM 569 O O . GLU A 1 71 ? 24.722 -0.749 -21.131 1.00 93.81 71 GLU A O 1
ATOM 574 N N . CYS A 1 72 ? 22.756 -0.465 -20.116 1.00 93.06 72 CYS A N 1
ATOM 575 C CA . CYS A 1 72 ? 22.252 0.484 -21.108 1.00 93.06 72 CYS A CA 1
ATOM 576 C C . CYS A 1 72 ? 23.112 1.755 -21.178 1.00 93.06 72 CYS A C 1
ATOM 578 O O . CYS A 1 72 ? 23.419 2.239 -22.272 1.00 93.06 72 CYS A O 1
ATOM 580 N N . VAL A 1 73 ? 23.505 2.299 -20.023 1.00 92.31 73 VAL A N 1
ATOM 581 C CA . VAL A 1 73 ? 24.371 3.482 -19.950 1.00 92.31 73 VAL A CA 1
ATOM 582 C C . VAL A 1 73 ? 25.745 3.166 -20.542 1.00 92.31 73 VAL A C 1
ATOM 584 O O . VAL A 1 73 ? 26.211 3.906 -21.410 1.00 92.31 73 VAL A O 1
ATOM 587 N N . GLU A 1 74 ? 26.359 2.049 -20.156 1.00 92.31 74 GLU A N 1
ATOM 588 C CA . GLU A 1 74 ? 27.664 1.619 -20.671 1.00 92.31 74 GLU A CA 1
ATOM 589 C C . GLU A 1 74 ? 27.652 1.424 -22.193 1.00 92.31 74 GLU A C 1
ATOM 591 O O . GLU A 1 74 ? 28.505 1.977 -22.898 1.00 92.31 74 GLU A O 1
ATOM 596 N N . ASN A 1 75 ? 26.639 0.725 -22.710 1.00 93.81 75 ASN A N 1
ATOM 597 C CA . ASN A 1 75 ? 26.470 0.474 -24.139 1.00 93.81 75 ASN A CA 1
ATOM 598 C C . ASN A 1 75 ? 26.271 1.774 -24.926 1.00 93.81 75 ASN A C 1
ATOM 600 O O . ASN A 1 75 ? 26.916 1.986 -25.954 1.00 93.81 75 ASN A O 1
ATOM 604 N N . SER A 1 76 ? 25.432 2.686 -24.425 1.00 92.50 76 SER A N 1
ATOM 605 C CA . SER A 1 76 ? 25.229 3.989 -25.069 1.00 92.50 76 SER A CA 1
ATOM 606 C C . SER A 1 76 ? 26.516 4.825 -25.099 1.00 92.50 76 SER A C 1
ATOM 608 O O . SER A 1 76 ? 26.829 5.449 -26.114 1.00 92.50 76 SER A O 1
ATOM 610 N N . GLY A 1 77 ? 27.317 4.779 -24.029 1.00 94.81 77 GLY A N 1
ATOM 611 C CA . GLY A 1 77 ? 28.606 5.462 -23.960 1.00 94.81 77 GLY A CA 1
ATOM 612 C C . GLY A 1 77 ? 29.629 4.897 -24.946 1.00 94.81 77 GLY A C 1
ATOM 613 O O . GLY A 1 77 ? 30.378 5.661 -25.559 1.00 94.81 77 GLY A O 1
ATOM 614 N N . LEU A 1 78 ? 29.651 3.576 -25.143 1.00 93.38 78 LEU A N 1
ATOM 615 C CA . LEU A 1 78 ? 30.502 2.938 -26.149 1.00 93.38 78 LEU A CA 1
ATOM 616 C C . LEU A 1 78 ? 30.126 3.380 -27.567 1.00 93.38 78 LEU A C 1
ATOM 618 O O . LEU A 1 78 ? 31.008 3.794 -28.320 1.00 93.38 78 LEU A O 1
ATOM 622 N N . ILE A 1 79 ? 28.834 3.354 -27.903 1.00 92.19 79 ILE A N 1
ATOM 623 C CA . ILE A 1 79 ? 28.333 3.789 -29.214 1.00 92.19 79 ILE A CA 1
ATOM 624 C C . ILE A 1 79 ? 28.700 5.255 -29.468 1.00 92.19 79 ILE A C 1
ATOM 626 O O . ILE A 1 79 ? 29.208 5.583 -30.538 1.00 92.19 79 ILE A O 1
ATOM 630 N N . MET A 1 80 ? 28.525 6.140 -28.480 1.00 93.31 80 MET A N 1
ATOM 631 C CA . MET A 1 80 ? 28.910 7.549 -28.626 1.00 93.31 80 MET A CA 1
ATOM 632 C C . MET A 1 80 ? 30.409 7.725 -28.895 1.00 93.31 80 MET A C 1
ATOM 634 O O . MET A 1 80 ? 30.782 8.511 -29.765 1.00 93.31 80 MET A O 1
ATOM 638 N N . ARG A 1 81 ? 31.276 6.972 -28.204 1.00 93.06 81 ARG A N 1
ATOM 639 C CA . ARG A 1 81 ? 32.725 7.006 -28.469 1.00 93.06 81 ARG A CA 1
ATOM 640 C C . ARG A 1 81 ? 33.064 6.507 -29.873 1.00 93.06 81 ARG A C 1
ATOM 642 O O . ARG A 1 81 ? 33.889 7.120 -30.543 1.00 93.06 81 ARG A O 1
ATOM 649 N N . GLN A 1 82 ? 32.426 5.429 -30.327 1.00 92.06 82 GLN A N 1
ATOM 650 C CA . GLN A 1 82 ? 32.621 4.900 -31.680 1.00 92.06 82 GLN A CA 1
ATOM 651 C C . GLN A 1 82 ? 32.199 5.914 -32.749 1.00 92.06 82 GLN A C 1
ATOM 653 O O . GLN A 1 82 ? 32.951 6.151 -33.691 1.00 92.06 82 GLN A O 1
ATOM 658 N N . LEU A 1 83 ? 31.041 6.558 -32.575 1.00 90.75 83 LEU A N 1
ATOM 659 C CA . LEU A 1 83 ? 30.560 7.599 -33.485 1.00 90.75 83 LEU A CA 1
ATOM 660 C C . LEU A 1 83 ? 31.511 8.803 -33.531 1.00 90.75 83 LEU A C 1
ATOM 662 O O . LEU A 1 83 ? 31.835 9.274 -34.618 1.00 90.75 83 LEU A O 1
ATOM 666 N N . ALA A 1 84 ? 32.012 9.254 -32.378 1.00 90.69 84 ALA A N 1
ATOM 667 C CA . ALA A 1 84 ? 32.973 10.353 -32.312 1.00 90.69 84 ALA A CA 1
ATOM 668 C C . ALA A 1 84 ? 34.300 10.013 -33.019 1.00 90.69 84 ALA A C 1
ATOM 670 O O . ALA A 1 84 ? 34.828 10.830 -33.772 1.00 90.69 84 ALA A O 1
ATOM 671 N N . MET A 1 85 ? 34.830 8.798 -32.828 1.00 90.00 85 MET A N 1
ATOM 672 C CA . MET A 1 85 ? 36.051 8.360 -33.518 1.00 90.00 85 MET A CA 1
ATOM 673 C C . MET A 1 85 ? 35.845 8.202 -35.029 1.00 90.00 85 MET A C 1
ATOM 675 O O . MET A 1 85 ? 36.722 8.583 -35.803 1.00 90.00 85 MET A O 1
ATOM 679 N N . ALA A 1 86 ? 34.690 7.692 -35.465 1.00 87.12 86 ALA A N 1
ATOM 680 C CA . ALA A 1 86 ? 34.354 7.590 -36.884 1.00 87.12 86 ALA A CA 1
ATOM 681 C C . ALA A 1 86 ? 34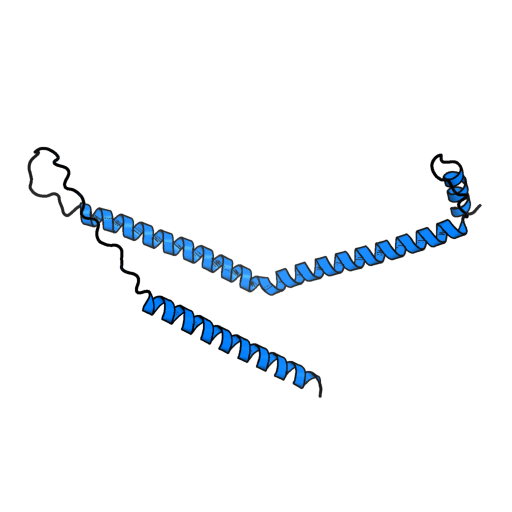.252 8.973 -37.555 1.00 87.12 86 ALA A C 1
ATOM 683 O O . ALA A 1 86 ? 34.740 9.150 -38.671 1.00 87.12 86 ALA A O 1
ATOM 684 N N . GLU A 1 87 ? 33.680 9.973 -36.873 1.00 77.56 87 GLU A N 1
ATOM 685 C CA . GLU A 1 87 ? 33.617 11.351 -37.379 1.00 77.56 87 GLU A CA 1
ATOM 686 C C . GLU A 1 87 ? 35.017 11.962 -37.565 1.00 77.56 87 GLU A C 1
ATOM 688 O O . GLU A 1 87 ? 35.267 12.634 -38.569 1.00 77.56 87 GLU A O 1
ATOM 693 N N . LEU A 1 88 ? 35.955 11.664 -36.656 1.00 73.44 88 LEU A N 1
ATOM 694 C CA . LEU A 1 88 ? 37.354 12.085 -36.777 1.00 73.44 88 LEU A CA 1
ATOM 695 C C . LEU A 1 88 ? 38.093 11.348 -37.906 1.00 73.44 88 LEU A C 1
ATOM 697 O O . LEU A 1 88 ? 38.782 11.998 -38.693 1.00 73.44 88 LEU A O 1
ATOM 701 N N . GLY A 1 89 ? 37.912 10.032 -38.051 1.00 67.44 89 GLY A N 1
ATOM 702 C CA . GLY A 1 89 ? 38.530 9.242 -39.125 1.00 67.44 89 GLY A CA 1
ATOM 703 C C . GLY A 1 89 ? 38.123 9.711 -40.527 1.00 67.44 89 GLY A C 1
ATOM 704 O O . GLY A 1 89 ? 38.968 9.874 -41.400 1.00 67.44 89 GLY A O 1
ATOM 705 N N . MET A 1 90 ? 36.848 10.064 -40.719 1.00 57.75 90 MET A N 1
ATOM 706 C CA . MET A 1 90 ? 36.349 10.635 -41.981 1.00 57.75 90 MET A CA 1
ATOM 707 C C . MET A 1 90 ? 36.827 12.074 -42.250 1.00 57.75 90 MET A C 1
ATOM 709 O O . MET A 1 90 ? 36.664 12.586 -43.362 1.00 57.75 90 MET A O 1
ATOM 713 N N . SER A 1 91 ? 37.367 12.756 -41.235 1.00 52.41 91 SER A N 1
ATOM 714 C CA . SER A 1 91 ? 37.934 14.102 -41.364 1.00 52.41 91 SER A CA 1
ATOM 715 C C . SER A 1 91 ? 39.435 14.105 -41.681 1.00 52.41 91 SER A C 1
ATOM 717 O O . SER A 1 91 ? 39.922 15.110 -42.191 1.00 52.41 91 SER A O 1
ATOM 719 N N . ALA A 1 92 ? 40.139 12.990 -41.442 1.00 51.22 92 ALA A N 1
ATOM 720 C CA . ALA A 1 92 ? 41.576 12.841 -41.694 1.00 51.22 92 ALA A CA 1
ATOM 721 C C . ALA A 1 92 ? 41.914 12.476 -43.155 1.00 51.22 92 ALA A C 1
ATOM 723 O O . ALA A 1 92 ? 42.988 12.806 -43.637 1.00 51.22 92 ALA A O 1
ATOM 724 N N . GLU A 1 93 ? 40.983 11.873 -43.898 1.00 43.34 93 GLU A N 1
ATOM 725 C CA . GLU A 1 93 ? 41.170 11.444 -45.300 1.00 43.34 93 GLU A CA 1
ATOM 726 C C . GLU A 1 93 ? 40.966 12.583 -46.331 1.00 43.34 93 GLU A C 1
ATOM 728 O O . GLU A 1 93 ? 40.775 12.353 -47.523 1.00 43.34 93 GLU A O 1
ATOM 733 N N . LYS A 1 94 ? 40.945 13.845 -45.878 1.00 48.31 94 LYS A N 1
ATOM 734 C CA . LYS A 1 94 ? 40.751 15.041 -46.721 1.00 48.31 94 LYS A CA 1
ATOM 735 C C . LYS A 1 94 ? 41.837 16.090 -46.503 1.00 48.31 94 LYS A C 1
ATOM 737 O O . LYS A 1 94 ? 41.522 17.273 -46.413 1.00 48.31 94 LYS A O 1
ATOM 742 N N . THR A 1 95 ? 43.094 15.684 -46.410 1.00 48.22 95 THR A N 1
ATOM 743 C CA . THR A 1 95 ? 44.219 16.629 -46.405 1.00 48.22 95 THR A CA 1
ATOM 744 C C . THR A 1 95 ? 45.456 16.002 -47.024 1.00 48.22 95 THR A C 1
ATOM 746 O O . THR A 1 95 ? 46.429 15.731 -46.334 1.00 48.22 95 THR A O 1
ATOM 749 N N . GLU A 1 96 ? 45.438 15.815 -48.336 1.00 45.84 96 GLU A N 1
ATOM 750 C CA . GLU A 1 96 ? 46.668 15.833 -49.122 1.00 45.84 96 GLU A CA 1
ATOM 751 C C . GLU A 1 96 ? 46.329 16.513 -50.454 1.00 45.84 96 GLU A C 1
ATOM 753 O O . GLU A 1 96 ? 45.332 16.183 -51.088 1.00 45.84 96 GLU A O 1
ATOM 758 N N . ASP A 1 97 ? 47.093 17.555 -50.779 1.00 45.50 97 ASP A N 1
ATOM 759 C CA . ASP A 1 97 ? 46.981 18.446 -51.942 1.00 45.50 97 ASP A CA 1
ATOM 760 C C . ASP A 1 97 ? 45.868 19.515 -51.936 1.00 45.50 97 ASP A C 1
ATOM 762 O O . ASP A 1 97 ? 44.851 19.410 -52.618 1.00 45.50 97 ASP A O 1
ATOM 766 N N . ALA A 1 98 ? 46.114 20.627 -51.229 1.00 40.72 98 ALA A N 1
ATOM 767 C CA . ALA A 1 98 ? 45.942 21.973 -51.795 1.00 40.72 98 ALA A CA 1
ATOM 768 C C . ALA A 1 98 ? 46.481 23.064 -50.852 1.00 40.72 98 ALA A C 1
ATOM 770 O O . ALA A 1 98 ? 45.994 23.285 -49.744 1.00 40.72 98 ALA A O 1
ATOM 771 N N . GLU A 1 99 ? 47.484 23.750 -51.381 1.00 42.94 99 GLU A N 1
ATOM 772 C CA . GLU A 1 99 ? 48.007 25.074 -51.067 1.00 42.94 99 GLU A CA 1
ATOM 773 C C . GLU A 1 99 ? 47.007 26.079 -50.452 1.00 42.94 99 GLU A C 1
ATOM 775 O O . GLU A 1 99 ? 45.825 26.160 -50.796 1.00 42.94 99 GLU A O 1
ATOM 780 N N . ILE A 1 100 ? 47.534 26.895 -49.537 1.00 50.97 100 ILE A N 1
ATOM 781 C CA . ILE A 1 100 ? 46.851 27.941 -48.772 1.00 50.97 100 ILE A CA 1
ATOM 782 C C . ILE A 1 100 ? 46.174 28.951 -49.714 1.00 50.97 100 ILE A C 1
ATOM 784 O O . ILE A 1 100 ? 46.819 29.869 -50.206 1.00 50.97 100 ILE A O 1
ATOM 788 N N . THR A 1 101 ? 44.853 28.865 -49.900 1.00 42.69 101 THR A N 1
ATOM 789 C CA . THR A 1 101 ? 44.039 30.002 -50.367 1.00 42.69 101 THR A CA 1
ATOM 790 C C . THR A 1 101 ? 42.646 30.031 -49.725 1.00 42.69 101 THR A C 1
ATOM 792 O O . THR A 1 101 ? 41.930 29.040 -49.646 1.00 42.69 101 THR A O 1
ATOM 795 N N . SER A 1 102 ? 42.300 31.224 -49.227 1.00 41.38 102 SER A N 1
ATOM 796 C CA . SER A 1 102 ? 41.021 31.727 -48.697 1.00 41.38 102 SER A CA 1
ATOM 797 C C . SER A 1 102 ? 39.876 30.734 -48.421 1.00 41.38 102 SER A C 1
ATOM 799 O O . SER A 1 102 ? 39.256 30.170 -49.324 1.00 41.38 102 SER A O 1
ATOM 801 N N . ILE A 1 103 ? 39.468 30.683 -47.152 1.00 48.09 103 ILE A N 1
ATOM 802 C CA . ILE A 1 103 ? 38.272 30.000 -46.648 1.00 48.09 103 ILE A CA 1
ATOM 803 C C . ILE A 1 103 ? 37.004 30.596 -47.293 1.00 48.09 103 ILE A C 1
ATOM 805 O O . ILE A 1 103 ? 36.385 31.521 -46.767 1.00 48.09 103 ILE A O 1
ATOM 809 N N . LYS A 1 104 ? 36.553 30.028 -48.416 1.00 50.72 104 LYS A N 1
ATOM 810 C CA . LYS A 1 104 ? 35.146 30.110 -48.834 1.00 50.72 104 LYS A CA 1
ATOM 811 C C . LYS A 1 104 ? 34.379 29.000 -48.121 1.00 50.72 104 LYS A C 1
ATOM 813 O O . LYS A 1 104 ? 34.491 27.826 -48.464 1.00 50.72 104 LYS A O 1
ATOM 818 N N . ARG A 1 105 ? 33.580 29.377 -47.116 1.00 53.84 105 ARG A N 1
ATOM 819 C CA . ARG A 1 105 ? 32.653 28.479 -46.405 1.00 53.84 105 ARG A CA 1
ATOM 820 C C . ARG A 1 105 ? 31.706 27.800 -47.404 1.00 53.84 105 ARG A C 1
ATOM 822 O O . ARG A 1 105 ? 30.706 28.385 -47.816 1.00 53.84 105 ARG A O 1
ATOM 829 N N . ARG A 1 106 ? 31.993 26.549 -47.773 1.00 59.19 106 ARG A N 1
ATOM 830 C CA . ARG A 1 106 ? 31.021 25.677 -48.446 1.00 59.19 106 ARG A CA 1
ATOM 831 C C . ARG A 1 106 ? 29.882 25.385 -47.466 1.00 59.19 106 ARG A C 1
ATOM 833 O O . ARG A 1 106 ? 30.119 24.926 -46.349 1.00 59.19 106 ARG A O 1
ATOM 840 N N . LYS A 1 107 ? 28.642 25.672 -47.871 1.00 61.34 107 LYS A N 1
ATOM 841 C CA . LYS A 1 107 ? 27.443 25.293 -47.110 1.00 61.34 107 LYS A CA 1
ATOM 842 C C . LYS A 1 107 ? 27.422 23.764 -46.982 1.00 61.34 107 LYS A C 1
ATOM 844 O O . LYS A 1 107 ? 27.379 23.075 -47.997 1.00 61.34 107 LYS A O 1
ATOM 849 N N . LYS A 1 108 ? 27.474 23.238 -45.752 1.00 61.47 108 LYS A N 1
ATOM 850 C CA . LYS A 1 108 ? 27.290 21.803 -45.477 1.00 61.47 108 LYS A CA 1
ATOM 851 C C . LYS A 1 108 ? 25.894 21.403 -45.969 1.00 61.47 108 LYS A C 1
ATOM 853 O O . LYS A 1 108 ? 24.903 21.932 -45.466 1.00 61.47 108 LYS A O 1
ATOM 858 N N . SER A 1 109 ? 25.802 20.500 -46.944 1.00 66.69 109 SER A N 1
ATOM 859 C CA . SER A 1 109 ? 24.533 19.849 -47.265 1.00 66.69 109 SER A CA 1
ATOM 860 C C . SER A 1 109 ? 24.131 18.998 -46.061 1.00 66.69 109 SER A C 1
ATOM 862 O O . SER A 1 109 ? 24.874 18.125 -45.612 1.00 66.69 109 SER A O 1
ATOM 864 N N . LYS A 1 110 ? 22.970 19.298 -45.475 1.00 69.25 110 LYS A N 1
ATOM 865 C CA . LYS A 1 110 ? 22.374 18.443 -44.448 1.00 69.25 110 LYS A CA 1
ATOM 866 C C . LYS A 1 110 ? 21.969 17.144 -45.140 1.00 69.25 110 LYS A C 1
ATOM 868 O O . LYS A 1 110 ? 21.129 17.183 -46.036 1.00 69.25 110 LYS A O 1
ATOM 873 N N . LYS A 1 111 ? 22.566 16.011 -44.755 1.00 68.88 111 LYS A N 1
ATOM 874 C CA . LYS A 1 111 ? 21.993 14.705 -45.104 1.00 68.88 111 LYS A CA 1
ATOM 875 C C . LYS A 1 111 ? 20.560 14.680 -44.542 1.00 68.88 111 LYS A C 1
ATOM 877 O O . LYS A 1 111 ? 20.385 15.117 -43.399 1.00 68.88 111 LYS A O 1
ATOM 882 N N . PRO A 1 112 ? 19.547 14.260 -45.319 1.00 64.31 112 PRO A N 1
ATOM 883 C CA . PRO A 1 112 ? 18.194 14.138 -44.795 1.00 64.31 112 PRO A CA 1
ATOM 884 C C . PRO A 1 112 ? 18.202 13.159 -43.618 1.00 64.31 112 PRO A C 1
ATOM 886 O O . PRO A 1 112 ? 18.972 12.196 -43.610 1.00 64.31 112 PRO A O 1
ATOM 889 N N . ALA A 1 113 ? 17.393 13.453 -42.599 1.00 62.69 113 ALA A N 1
ATOM 890 C CA . ALA A 1 113 ? 17.275 12.601 -41.425 1.00 62.69 113 ALA A CA 1
ATOM 891 C C . ALA A 1 113 ? 16.891 11.170 -41.852 1.00 62.69 113 ALA A C 1
ATOM 893 O O . ALA A 1 113 ? 16.123 11.025 -42.811 1.00 62.69 113 ALA A O 1
ATOM 894 N N . PRO A 1 114 ? 17.398 10.127 -41.164 1.00 68.06 114 PRO A N 1
ATOM 895 C CA . PRO A 1 114 ? 16.952 8.757 -41.388 1.00 68.06 114 PRO A CA 1
ATOM 896 C C . PRO A 1 114 ? 15.426 8.726 -41.359 1.00 68.06 114 PRO A C 1
ATOM 898 O O . PRO A 1 114 ? 14.807 9.145 -40.380 1.00 68.06 114 PRO A O 1
ATOM 901 N N . THR A 1 115 ? 14.817 8.332 -42.473 1.00 71.88 115 THR A N 1
ATOM 902 C CA . THR A 1 115 ? 13.363 8.333 -42.603 1.00 71.88 115 THR A CA 1
ATOM 903 C C . THR A 1 115 ? 12.831 7.160 -41.789 1.00 71.88 115 THR A C 1
ATOM 905 O O . THR A 1 115 ? 13.084 6.007 -42.124 1.00 71.88 115 THR A O 1
ATOM 908 N N . LEU A 1 116 ? 12.163 7.458 -40.675 1.00 72.88 116 LEU A N 1
ATOM 909 C CA . LEU A 1 116 ? 11.514 6.453 -39.841 1.00 72.88 116 LEU A CA 1
ATOM 910 C C . LEU A 1 116 ? 10.257 5.962 -40.563 1.00 72.88 116 LEU A C 1
ATOM 912 O O . LEU A 1 116 ? 9.342 6.750 -40.806 1.00 72.88 116 LEU A O 1
ATOM 916 N N . ASP A 1 117 ? 10.213 4.676 -40.903 1.00 86.81 117 ASP A N 1
ATOM 917 C CA . ASP A 1 117 ? 9.016 4.067 -41.474 1.00 86.81 117 ASP A CA 1
ATOM 918 C C . ASP A 1 117 ? 7.932 3.917 -40.393 1.00 86.81 117 ASP A C 1
ATOM 920 O O . ASP A 1 117 ? 7.985 3.041 -39.525 1.00 86.81 117 ASP A O 1
ATOM 924 N N . ILE A 1 118 ? 6.944 4.810 -40.447 1.00 89.12 118 ILE A N 1
ATOM 925 C CA . ILE A 1 118 ? 5.816 4.860 -39.511 1.00 89.12 118 ILE A CA 1
ATOM 926 C C . ILE A 1 118 ? 4.986 3.573 -39.597 1.00 89.12 118 ILE A C 1
ATOM 928 O O . ILE A 1 118 ? 4.463 3.121 -38.579 1.00 89.12 118 ILE A O 1
ATOM 932 N N . ALA A 1 119 ? 4.876 2.951 -40.777 1.00 90.62 119 ALA A N 1
ATOM 933 C CA . ALA A 1 119 ? 4.088 1.733 -40.943 1.00 90.62 119 ALA A CA 1
ATOM 934 C C . ALA A 1 119 ? 4.713 0.560 -40.176 1.00 90.62 119 ALA A C 1
ATOM 936 O O . ALA A 1 119 ? 4.009 -0.126 -39.430 1.00 90.62 119 ALA A O 1
ATOM 937 N N . SER A 1 120 ? 6.034 0.396 -40.292 1.00 91.94 120 SER A N 1
ATOM 938 C CA . SER A 1 120 ? 6.801 -0.594 -39.533 1.00 91.94 120 SER A CA 1
ATOM 939 C C . SER A 1 120 ? 6.706 -0.361 -38.020 1.00 91.94 120 SER A C 1
ATOM 941 O O . SER A 1 120 ? 6.363 -1.281 -37.276 1.00 91.94 120 SER A O 1
ATOM 943 N N . LEU A 1 121 ? 6.871 0.885 -37.555 1.00 92.75 121 LEU A N 1
ATOM 944 C CA . LEU A 1 121 ? 6.721 1.225 -36.133 1.00 92.75 121 LEU A CA 1
ATOM 945 C C . LEU A 1 121 ? 5.329 0.863 -35.591 1.00 92.75 121 LEU A C 1
ATOM 947 O O . LEU A 1 121 ? 5.204 0.268 -34.522 1.00 92.75 121 LEU A O 1
ATOM 951 N N . MET A 1 122 ? 4.276 1.203 -36.335 1.00 95.38 122 MET A N 1
ATOM 952 C CA . MET A 1 122 ? 2.902 0.889 -35.943 1.00 95.38 122 MET A CA 1
ATOM 953 C C . MET A 1 122 ? 2.624 -0.620 -35.948 1.00 95.38 122 MET A C 1
ATOM 955 O O . MET A 1 122 ? 1.800 -1.082 -35.159 1.00 95.38 122 MET A O 1
ATOM 959 N N . GLY A 1 123 ? 3.300 -1.387 -36.810 1.00 95.00 123 GLY A N 1
ATOM 960 C CA . GLY A 1 123 ? 3.262 -2.851 -36.801 1.00 95.00 123 GLY A CA 1
ATOM 961 C C . GLY A 1 123 ? 3.826 -3.428 -35.504 1.00 95.00 123 GLY A C 1
ATOM 962 O O . GLY A 1 123 ? 3.129 -4.170 -34.819 1.00 95.00 123 GLY A O 1
ATOM 963 N N . ILE A 1 124 ? 5.027 -2.989 -35.119 1.00 94.88 124 ILE A N 1
ATOM 964 C CA . ILE A 1 124 ? 5.709 -3.432 -33.891 1.00 94.88 124 ILE A CA 1
ATOM 965 C C . ILE A 1 124 ? 4.871 -3.113 -32.644 1.00 94.88 124 ILE A C 1
ATOM 967 O O . ILE A 1 124 ? 4.764 -3.929 -31.729 1.00 94.88 124 ILE A O 1
ATOM 971 N N . ILE A 1 125 ? 4.245 -1.932 -32.600 1.00 95.19 125 ILE A N 1
ATOM 972 C CA . ILE A 1 125 ? 3.397 -1.534 -31.468 1.00 95.19 125 ILE A CA 1
ATOM 973 C C . ILE A 1 125 ? 2.166 -2.440 -31.355 1.00 95.19 125 ILE A C 1
ATOM 975 O O . ILE A 1 125 ? 1.838 -2.870 -30.251 1.00 95.19 125 ILE A O 1
ATOM 979 N N . ARG A 1 126 ? 1.491 -2.745 -32.471 1.00 95.38 126 ARG A N 1
ATOM 980 C CA . ARG A 1 126 ? 0.313 -3.628 -32.462 1.00 95.38 126 ARG A CA 1
ATOM 981 C C . ARG A 1 126 ? 0.665 -5.041 -32.018 1.00 95.38 126 ARG A C 1
ATOM 983 O O . ARG A 1 126 ? 0.016 -5.559 -31.118 1.00 95.38 126 ARG A O 1
ATOM 990 N N . GLU A 1 127 ? 1.734 -5.609 -32.569 1.00 95.88 127 GLU A N 1
ATOM 991 C CA . GLU A 1 127 ? 2.212 -6.938 -32.181 1.00 95.88 127 GLU A CA 1
ATOM 992 C C . GLU A 1 127 ? 2.535 -7.005 -30.679 1.00 95.88 127 GLU A C 1
ATOM 994 O O . GLU A 1 127 ? 2.145 -7.947 -29.990 1.00 95.88 127 GLU A O 1
ATOM 999 N N . GLY A 1 128 ? 3.173 -5.961 -30.138 1.00 96.50 128 GLY A N 1
ATOM 1000 C CA . GLY A 1 128 ? 3.456 -5.866 -28.707 1.00 96.50 128 GLY A CA 1
ATOM 1001 C C . GLY A 1 128 ? 2.203 -5.786 -27.824 1.00 96.50 128 GLY A C 1
ATOM 1002 O O . GLY A 1 128 ? 2.205 -6.327 -26.716 1.00 96.50 128 GLY A O 1
ATOM 1003 N N . ILE A 1 129 ? 1.134 -5.134 -28.294 1.00 95.88 129 ILE A N 1
ATOM 1004 C CA . ILE A 1 129 ? -0.157 -5.074 -27.588 1.00 95.88 129 ILE A CA 1
ATOM 1005 C C . ILE A 1 129 ? -0.817 -6.455 -27.587 1.00 95.88 129 ILE A C 1
ATOM 1007 O O . ILE A 1 129 ? -1.183 -6.952 -26.523 1.00 95.88 129 ILE A O 1
ATOM 1011 N N . GLU A 1 130 ? -0.895 -7.103 -28.747 1.00 95.69 130 GLU A N 1
ATOM 1012 C CA . GLU A 1 130 ? -1.503 -8.430 -28.892 1.00 95.69 130 GLU A CA 1
ATOM 1013 C C . GLU A 1 130 ? -0.760 -9.496 -28.070 1.00 95.69 130 GLU A C 1
ATOM 1015 O O . GLU A 1 130 ? -1.375 -10.345 -2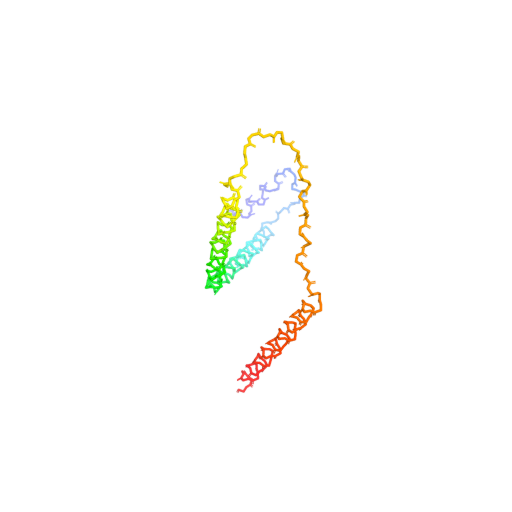7.420 1.00 95.69 130 GLU A O 1
ATOM 1020 N N . ASP A 1 131 ? 0.575 -9.446 -28.036 1.00 95.75 131 ASP A N 1
ATOM 1021 C CA . ASP A 1 131 ? 1.378 -10.350 -27.210 1.00 95.75 131 ASP A CA 1
ATOM 1022 C C . ASP A 1 131 ? 1.147 -10.140 -25.707 1.00 95.75 131 ASP A C 1
ATOM 1024 O O . ASP A 1 131 ? 1.077 -11.102 -24.931 1.00 95.75 131 ASP A O 1
ATOM 1028 N N . LYS A 1 132 ? 0.993 -8.880 -25.288 1.00 95.75 132 LYS A N 1
ATOM 1029 C CA . LYS A 1 132 ? 0.680 -8.540 -23.901 1.00 95.75 132 LYS A CA 1
ATOM 1030 C C . LYS A 1 132 ? -0.690 -9.088 -23.497 1.00 95.75 132 LYS A C 1
ATOM 1032 O O . LYS A 1 132 ? -0.784 -9.732 -22.453 1.00 95.75 132 LYS A O 1
ATOM 1037 N N . GLU A 1 133 ? -1.716 -8.884 -24.321 1.00 94.12 133 GLU A N 1
ATOM 1038 C CA . GLU A 1 133 ? -3.069 -9.399 -24.065 1.00 94.12 133 GLU A CA 1
ATOM 1039 C C . GLU A 1 133 ? -3.077 -10.927 -23.954 1.00 94.12 133 GLU A C 1
ATOM 1041 O O . GLU A 1 133 ? -3.679 -11.488 -23.035 1.00 94.12 133 GLU A O 1
ATOM 1046 N N . ARG A 1 134 ? -2.325 -11.616 -24.821 1.00 95.19 134 ARG A N 1
ATOM 1047 C CA . ARG A 1 134 ? -2.186 -13.078 -24.771 1.00 95.19 134 ARG A CA 1
ATOM 1048 C C . ARG A 1 134 ? -1.569 -13.558 -23.456 1.00 95.19 134 ARG A C 1
ATOM 1050 O O . ARG A 1 134 ? -2.057 -14.521 -22.865 1.00 95.19 134 ARG A O 1
ATOM 1057 N N . ARG A 1 135 ? -0.517 -12.887 -22.974 1.00 92.69 135 ARG A N 1
ATOM 1058 C CA . ARG A 1 135 ? 0.123 -13.218 -21.688 1.00 92.69 135 ARG A CA 1
ATOM 1059 C C . ARG A 1 135 ? -0.783 -12.939 -20.491 1.00 92.69 135 ARG A C 1
ATOM 1061 O O . ARG A 1 135 ? -0.779 -13.718 -19.540 1.00 92.69 135 ARG A O 1
ATOM 1068 N N . GLU A 1 136 ? -1.558 -11.859 -20.518 1.00 93.38 136 GLU A N 1
ATOM 1069 C CA . GLU A 1 136 ? -2.521 -11.548 -19.453 1.00 93.38 136 GLU A CA 1
ATOM 1070 C C . GLU A 1 136 ? -3.673 -12.562 -19.413 1.00 93.38 136 GLU A C 1
ATOM 1072 O O . GLU A 1 136 ? -4.031 -13.029 -18.331 1.00 93.38 136 GLU A O 1
ATOM 1077 N N . ALA A 1 137 ? -4.178 -12.998 -20.572 1.00 94.31 137 ALA A N 1
ATOM 1078 C CA . ALA A 1 137 ? -5.189 -14.052 -20.654 1.00 94.31 137 ALA A CA 1
ATOM 1079 C C . ALA A 1 137 ? -4.699 -15.384 -20.058 1.00 94.31 137 ALA A C 1
ATOM 1081 O O . ALA A 1 137 ? -5.422 -16.018 -19.290 1.00 94.31 137 ALA A O 1
ATOM 1082 N N . GLN A 1 138 ? -3.454 -15.779 -20.347 1.00 93.44 138 GLN A N 1
ATOM 1083 C CA . GLN A 1 138 ? -2.850 -16.991 -19.777 1.00 93.44 138 GLN A CA 1
ATOM 1084 C C . GLN A 1 138 ? -2.702 -16.909 -18.252 1.00 93.44 138 GLN A C 1
ATOM 1086 O O . GLN A 1 138 ? -2.984 -17.883 -17.557 1.00 93.44 138 GLN A O 1
ATOM 1091 N N . ARG A 1 139 ? -2.304 -15.747 -17.717 1.00 92.88 139 ARG A N 1
ATOM 1092 C CA . ARG A 1 139 ? -2.219 -15.528 -16.263 1.00 92.88 139 ARG A CA 1
ATOM 1093 C C . ARG A 1 139 ? -3.585 -15.647 -15.595 1.00 92.88 139 ARG A C 1
ATOM 1095 O O . ARG A 1 139 ? -3.723 -16.392 -14.636 1.00 92.88 139 ARG A O 1
ATOM 1102 N N . LEU A 1 140 ? -4.604 -14.989 -16.149 1.00 92.62 140 LEU A N 1
ATOM 1103 C CA . LEU A 1 140 ? -5.971 -15.068 -15.626 1.00 92.62 140 LEU A CA 1
ATOM 1104 C C . LEU A 1 140 ? -6.534 -16.492 -15.678 1.00 92.62 140 LEU A C 1
ATOM 1106 O O . LEU A 1 140 ? -7.275 -16.895 -14.782 1.00 92.62 140 LEU A O 1
ATOM 1110 N N . GLN A 1 141 ? -6.204 -17.256 -16.720 1.00 91.00 141 GLN A N 1
ATOM 1111 C CA . GLN A 1 141 ? -6.590 -18.659 -16.809 1.00 91.00 141 GLN A CA 1
ATOM 1112 C C . GLN A 1 141 ? -5.910 -19.491 -15.716 1.00 91.00 141 GLN A C 1
ATOM 1114 O O . GLN A 1 141 ? -6.592 -20.238 -15.017 1.00 91.00 141 GLN A O 1
ATOM 1119 N N . TYR A 1 142 ? -4.603 -19.315 -15.525 1.00 92.06 142 TYR A N 1
ATOM 1120 C CA . TYR A 1 142 ? -3.863 -19.986 -14.460 1.00 92.06 142 TYR A CA 1
ATOM 1121 C C . TYR A 1 142 ? -4.438 -19.661 -13.076 1.00 92.06 142 TYR A C 1
ATOM 1123 O O . TYR A 1 142 ? -4.688 -20.572 -12.290 1.00 92.06 142 TYR A O 1
ATOM 1131 N N . ASP A 1 143 ? -4.735 -18.391 -12.796 1.00 90.00 143 ASP A N 1
ATOM 1132 C CA . ASP A 1 143 ? -5.326 -17.967 -11.523 1.00 90.00 143 ASP A CA 1
ATOM 1133 C C . ASP A 1 143 ? -6.708 -18.604 -11.291 1.00 90.00 143 ASP A C 1
ATOM 1135 O O . ASP A 1 143 ? -7.005 -19.056 -10.185 1.00 90.00 143 ASP A O 1
ATOM 1139 N N . ARG A 1 144 ? -7.542 -18.714 -12.338 1.00 88.50 144 ARG A N 1
ATOM 1140 C CA . ARG A 1 144 ? -8.829 -19.434 -12.273 1.00 88.50 144 ARG A CA 1
ATOM 1141 C C . ARG A 1 144 ? -8.643 -20.924 -11.982 1.00 88.50 144 ARG A C 1
ATOM 1143 O O . ARG A 1 144 ? -9.367 -21.478 -11.159 1.00 88.50 144 ARG A O 1
ATOM 1150 N N . GLU A 1 145 ? -7.683 -21.576 -12.632 1.00 87.38 145 GLU A N 1
ATOM 1151 C CA . GLU A 1 145 ? -7.363 -22.992 -12.406 1.00 87.38 145 GLU A CA 1
ATOM 1152 C C . GLU A 1 145 ? -6.774 -23.245 -11.009 1.00 87.38 145 GLU A C 1
ATOM 1154 O O . GLU A 1 145 ? -6.983 -24.312 -10.432 1.00 87.38 145 GLU A O 1
ATOM 1159 N N . GLN A 1 146 ? -6.040 -22.285 -10.441 1.00 82.19 146 GLN A N 1
ATOM 1160 C CA . GLN A 1 146 ? -5.579 -22.348 -9.052 1.00 82.19 146 GLN A CA 1
ATOM 1161 C C . GLN A 1 146 ? -6.737 -22.160 -8.069 1.00 82.19 146 GLN A C 1
ATOM 1163 O O . GLN A 1 146 ? -6.881 -22.949 -7.139 1.00 82.19 146 GLN A O 1
ATOM 1168 N N . ALA A 1 147 ? -7.612 -21.178 -8.303 1.00 80.12 147 ALA A N 1
ATOM 1169 C CA . ALA A 1 147 ? -8.787 -20.948 -7.465 1.00 80.12 147 ALA A CA 1
ATOM 1170 C C . ALA A 1 147 ? -9.719 -22.172 -7.426 1.00 80.12 147 ALA A C 1
ATOM 1172 O O . ALA A 1 147 ? -10.186 -22.545 -6.355 1.00 80.12 147 ALA A O 1
ATOM 1173 N N . ASN A 1 148 ? -9.932 -22.840 -8.563 1.00 74.69 148 ASN A N 1
ATOM 1174 C CA . ASN A 1 148 ? -10.781 -24.032 -8.636 1.00 74.69 148 ASN A CA 1
ATOM 1175 C C . ASN A 1 148 ? -10.160 -25.272 -7.967 1.00 74.69 148 ASN A C 1
ATOM 1177 O O . ASN A 1 148 ? -10.900 -26.131 -7.502 1.00 74.69 148 ASN A O 1
ATOM 1181 N N . ARG A 1 149 ? -8.826 -25.366 -7.875 1.00 70.00 149 ARG A N 1
ATOM 1182 C CA . ARG A 1 149 ? -8.130 -26.470 -7.183 1.00 70.00 149 ARG A CA 1
ATOM 1183 C C . ARG A 1 149 ? -8.178 -26.385 -5.659 1.00 70.00 149 ARG A C 1
ATOM 1185 O O . ARG A 1 149 ? -7.923 -27.382 -4.999 1.00 70.00 149 ARG A O 1
ATOM 1192 N N . HIS A 1 150 ? -8.481 -25.216 -5.103 1.00 58.78 150 HIS A N 1
ATOM 1193 C CA . HIS A 1 150 ? -8.603 -25.006 -3.657 1.00 58.78 150 HIS A CA 1
ATOM 1194 C C . HIS A 1 150 ? -10.043 -25.167 -3.130 1.00 58.78 150 HIS A C 1
ATOM 1196 O O . HIS A 1 150 ? -10.292 -24.872 -1.961 1.00 58.78 150 HIS A O 1
ATOM 1202 N N . VAL A 1 151 ? -10.990 -25.581 -3.983 1.00 57.72 151 VAL A N 1
ATOM 1203 C CA . VAL A 1 151 ? -12.424 -25.722 -3.657 1.00 57.72 151 VAL A CA 1
ATOM 1204 C C . VAL A 1 151 ? -12.878 -27.197 -3.587 1.00 57.72 151 VAL A C 1
ATOM 1206 O O . VAL A 1 151 ? -13.997 -27.454 -3.146 1.00 57.72 151 VAL A O 1
ATOM 1209 N N . GLU A 1 152 ? -12.014 -28.158 -3.936 1.00 48.03 152 GLU A N 1
ATOM 1210 C CA . GLU A 1 152 ? -12.174 -29.596 -3.620 1.00 48.03 152 GLU A CA 1
ATOM 1211 C C . GLU A 1 152 ? -11.383 -29.978 -2.361 1.00 48.03 152 GLU A C 1
ATOM 1213 O O . GLU A 1 152 ? -11.900 -30.810 -1.580 1.00 48.03 152 GLU A O 1
#

pLDDT: mean 82.69, std 15.41, range [40.72, 96.5]